Protein AF-0000000083708061 (afdb_homodimer)

Organism: NCBI:txid97028

Secondary structure (DSSP, 8-state):
-HHHHHHHHHS-HHHHHHHHHHHHH---TTS-HHHHHHHHHHHHTT-TTTTSGGGHHHHHHHHHHHS-HHHHT-/-HHHHHHHHHS-HHHHHHHHHHHHH---TTS-HHHHHHHHHHHHTT-TTTTSGGGHHHHHHHHHHHS-HHHHT-

Solvent-accessible surface area (backbone atoms only — not comparable to full-atom values): 8213 Å² total; per-residue (Å²): 115,74,62,60,53,49,42,48,72,46,46,43,66,70,62,46,51,51,40,31,52,52,41,74,68,54,56,30,76,89,46,53,65,55,54,31,42,51,52,50,47,25,31,37,54,57,29,76,66,59,62,35,80,85,25,48,65,60,46,50,50,52,53,57,69,23,43,46,75,83,56,64,79,99,114,74,63,59,55,50,42,50,71,45,45,44,66,69,61,45,50,51,40,31,52,50,42,74,68,53,56,30,76,91,47,51,67,56,56,32,43,51,50,49,49,24,30,36,54,55,29,76,66,58,62,36,80,87,25,48,66,59,46,51,50,52,54,56,70,21,42,47,75,82,57,65,79,99

Structure (mmCIF, N/CA/C/O backbone):
data_AF-0000000083708061-model_v1
#
loop_
_entity.id
_entity.type
_entity.pdbx_description
1 polymer 'Gag polyprotein-related'
#
loop_
_atom_site.group_PDB
_atom_site.id
_atom_site.type_symbol
_atom_site.label_atom_id
_atom_site.label_alt_id
_atom_site.label_comp_id
_atom_site.label_asym_id
_atom_site.label_entity_id
_atom_site.label_seq_id
_atom_site.pdbx_PDB_ins_code
_atom_site.Cartn_x
_atom_site.Cartn_y
_atom_site.Cartn_z
_atom_site.occupancy
_atom_site.B_iso_or_equiv
_atom_site.auth_seq_id
_atom_site.auth_comp_id
_atom_site.auth_asym_id
_atom_site.auth_atom_id
_atom_site.pdbx_PDB_model_num
ATOM 1 N N . MET A 1 1 ? 16.953 14.188 5.648 1 41.69 1 MET A N 1
ATOM 2 C CA . MET A 1 1 ? 16.562 14.195 7.051 1 41.69 1 MET A CA 1
ATOM 3 C C . MET A 1 1 ? 15.062 14.492 7.191 1 41.69 1 MET A C 1
ATOM 5 O O . MET A 1 1 ? 14.391 13.922 8.055 1 41.69 1 MET A O 1
ATOM 9 N N . PHE A 1 2 ? 14.57 15.5 6.324 1 50.47 2 PHE A N 1
ATOM 10 C CA . PHE A 1 2 ? 13.258 16.109 6.426 1 50.47 2 PHE A CA 1
ATOM 11 C C . PHE A 1 2 ? 12.156 15.07 6.277 1 50.47 2 PHE A C 1
ATOM 13 O O . PHE A 1 2 ? 11.188 15.062 7.035 1 50.47 2 PHE A O 1
ATOM 20 N N . LYS A 1 3 ? 12.398 13.898 5.566 1 63.69 3 LYS A N 1
ATOM 21 C CA . LYS A 1 3 ? 11.398 12.914 5.152 1 63.69 3 LYS A CA 1
ATOM 22 C C . LYS A 1 3 ? 11.07 11.953 6.289 1 63.69 3 LYS A C 1
ATOM 24 O O . LYS A 1 3 ? 9.898 11.648 6.539 1 63.69 3 LYS A O 1
ATOM 29 N N . ARG A 1 4 ? 12.188 11.586 6.828 1 63.88 4 ARG A N 1
ATOM 30 C CA . ARG A 1 4 ? 12.016 10.641 7.922 1 63.88 4 ARG A CA 1
ATOM 31 C C . ARG A 1 4 ? 11.234 11.266 9.07 1 63.88 4 ARG A C 1
ATOM 33 O O . ARG A 1 4 ? 10.328 10.641 9.625 1 63.88 4 ARG A O 1
ATOM 40 N N . GLU A 1 5 ? 11.641 12.43 9.242 1 67.56 5 GLU A N 1
ATOM 41 C CA . GLU A 1 5 ? 10.953 13.133 10.32 1 67.56 5 GLU A CA 1
ATOM 42 C C . GLU A 1 5 ? 9.484 13.359 9.984 1 67.56 5 GLU A C 1
ATOM 44 O O . GLU A 1 5 ? 8.625 13.297 10.867 1 67.56 5 GLU A O 1
ATOM 49 N N . PHE A 1 6 ? 9.32 13.555 8.789 1 75.31 6 PHE A N 1
ATOM 50 C CA . PHE A 1 6 ? 7.953 13.758 8.312 1 75.31 6 PHE A CA 1
ATOM 51 C C . PHE A 1 6 ? 7.094 12.531 8.586 1 75.31 6 PHE A C 1
ATOM 53 O O . PHE A 1 6 ? 6.02 12.633 9.18 1 75.31 6 PHE A O 1
ATOM 60 N N . TRP A 1 7 ? 7.645 11.438 8.312 1 77.44 7 TRP A N 1
ATOM 61 C CA . TRP A 1 7 ? 6.867 10.203 8.414 1 77.44 7 TRP A CA 1
ATOM 62 C C . TRP A 1 7 ? 6.734 9.766 9.859 1 77.44 7 TRP A C 1
ATOM 64 O O . TRP A 1 7 ? 5.719 9.18 10.25 1 77.44 7 TRP A O 1
ATOM 74 N N . VAL A 1 8 ? 7.727 10.141 10.562 1 79.19 8 VAL A N 1
ATOM 75 C CA . VAL A 1 8 ? 7.664 9.805 11.984 1 79.19 8 VAL A CA 1
ATOM 76 C C . VAL A 1 8 ? 6.504 10.555 12.633 1 79.19 8 VAL A C 1
ATOM 78 O O . VAL A 1 8 ? 5.824 10.016 13.508 1 79.19 8 VAL A O 1
ATOM 81 N N . LYS A 1 9 ? 6.277 11.656 12.18 1 79.56 9 LYS A N 1
ATOM 82 C CA . LYS A 1 9 ? 5.223 12.508 12.727 1 79.56 9 LYS A CA 1
ATOM 83 C C . LYS A 1 9 ? 3.842 11.961 12.383 1 79.56 9 LYS A C 1
ATOM 85 O O . LYS A 1 9 ? 2.951 11.93 13.234 1 79.56 9 LYS A O 1
ATOM 90 N N . TYR A 1 10 ? 3.676 11.492 11.242 1 83.19 10 TYR A N 1
ATOM 91 C CA . TYR A 1 10 ? 2.332 11.18 10.766 1 83.19 10 TYR A CA 1
ATOM 92 C C . TYR A 1 10 ? 2.094 9.672 10.766 1 83.19 10 TYR A C 1
ATOM 94 O O . TYR A 1 10 ? 0.948 9.227 10.703 1 83.19 10 TYR A O 1
ATOM 102 N N . PHE A 1 11 ? 3.189 9.016 10.93 1 84.75 11 PHE A N 1
ATOM 103 C CA . PHE A 1 11 ? 3.119 7.559 10.891 1 84.75 11 PHE A CA 1
ATOM 104 C C . PHE A 1 11 ? 3.984 6.945 11.984 1 84.75 11 PHE A C 1
ATOM 106 O O . PHE A 1 11 ? 5.082 6.453 11.711 1 84.75 11 PHE A O 1
ATOM 113 N N . PRO A 1 12 ? 3.32 6.906 13.086 1 87 12 PRO A N 1
ATOM 114 C CA . PRO A 1 12 ? 4.098 6.402 14.219 1 87 12 PRO A CA 1
ATOM 115 C C . PRO A 1 12 ? 4.625 4.988 13.992 1 87 12 PRO A C 1
ATOM 117 O O . PRO A 1 12 ? 3.998 4.199 13.281 1 87 12 PRO A O 1
ATOM 120 N N . ALA A 1 13 ? 5.664 4.664 14.734 1 86.94 13 ALA A N 1
ATOM 121 C CA . ALA A 1 13 ? 6.391 3.41 14.555 1 86.94 13 ALA A CA 1
ATOM 122 C C . ALA A 1 13 ? 5.5 2.209 14.867 1 86.94 13 ALA A C 1
ATOM 124 O O . ALA A 1 13 ? 5.605 1.166 14.219 1 86.94 13 ALA A O 1
ATOM 125 N N . ASP A 1 14 ? 4.699 2.35 15.859 1 91.06 14 ASP A N 1
ATOM 126 C CA . ASP A 1 14 ? 3.832 1.24 16.25 1 91.06 14 ASP A CA 1
ATOM 127 C C . ASP A 1 14 ? 2.871 0.875 15.117 1 91.06 14 ASP A C 1
ATOM 129 O O . ASP A 1 14 ? 2.625 -0.306 14.867 1 91.06 14 ASP A O 1
ATOM 133 N N . VAL A 1 15 ? 2.348 1.872 14.484 1 91.19 15 VAL A N 1
ATOM 134 C CA . VAL A 1 15 ? 1.428 1.651 13.375 1 91.19 15 VAL A CA 1
ATOM 135 C C . VAL A 1 15 ? 2.176 1.02 12.203 1 91.19 15 VAL A C 1
ATOM 137 O O . VAL A 1 15 ? 1.702 0.049 11.609 1 91.19 15 VAL A O 1
ATOM 140 N N . ARG A 1 16 ? 3.316 1.505 11.922 1 90.56 16 ARG A N 1
ATOM 141 C CA . ARG A 1 16 ? 4.125 0.977 10.828 1 90.56 16 ARG A CA 1
ATOM 142 C C . ARG A 1 16 ? 4.492 -0.483 11.07 1 90.56 16 ARG A C 1
ATOM 144 O O . ARG A 1 16 ? 4.391 -1.313 10.164 1 90.56 16 ARG A O 1
ATOM 151 N N . ASN A 1 17 ? 4.914 -0.742 12.258 1 92.69 17 ASN A N 1
ATOM 152 C CA . ASN A 1 17 ? 5.301 -2.104 12.609 1 92.69 17 ASN A CA 1
ATOM 153 C C . ASN A 1 17 ? 4.129 -3.07 12.484 1 92.69 17 ASN A C 1
ATOM 155 O O . ASN A 1 17 ? 4.309 -4.223 12.078 1 92.69 17 ASN A O 1
ATOM 159 N N . ARG A 1 18 ? 3.018 -2.602 12.867 1 95.19 18 ARG A N 1
ATOM 160 C CA . ARG A 1 18 ? 1.829 -3.436 12.727 1 95.19 18 ARG A CA 1
ATOM 161 C C . ARG A 1 18 ? 1.562 -3.77 11.258 1 95.19 18 ARG A C 1
ATOM 163 O O . ARG A 1 18 ? 1.206 -4.902 10.93 1 95.19 18 ARG A O 1
ATOM 170 N N . LYS A 1 19 ? 1.777 -2.863 10.422 1 95.62 19 LYS A N 1
ATOM 171 C CA . LYS A 1 19 ? 1.561 -3.088 8.992 1 95.62 19 LYS A CA 1
ATOM 172 C C . LYS A 1 19 ? 2.615 -4.031 8.422 1 95.62 19 LYS A C 1
ATOM 174 O O . LYS A 1 19 ? 2.312 -4.855 7.555 1 95.62 19 LYS A O 1
ATOM 179 N N . VAL A 1 20 ? 3.803 -3.902 8.945 1 94.81 20 VAL A N 1
ATOM 180 C CA . VAL A 1 20 ? 4.867 -4.809 8.523 1 94.81 20 VAL A CA 1
ATOM 181 C C . VAL A 1 20 ? 4.512 -6.242 8.914 1 94.81 20 VAL A C 1
ATOM 183 O O . VAL A 1 20 ? 4.645 -7.164 8.109 1 94.81 20 VAL A O 1
ATOM 186 N N . VAL A 1 21 ? 4.07 -6.43 10.094 1 96.44 21 VAL A N 1
ATOM 187 C CA . VAL A 1 21 ? 3.691 -7.75 10.586 1 96.44 21 VAL A CA 1
ATOM 188 C C . VAL A 1 21 ? 2.525 -8.297 9.758 1 96.44 21 VAL A C 1
ATOM 190 O O . VAL A 1 21 ? 2.521 -9.469 9.375 1 96.44 21 VAL A O 1
ATOM 193 N N . GLU A 1 22 ? 1.561 -7.48 9.477 1 97.38 22 GLU A N 1
ATOM 194 C CA . GLU A 1 22 ? 0.446 -7.875 8.625 1 97.38 22 GLU A CA 1
ATOM 195 C C . GLU A 1 22 ? 0.941 -8.375 7.266 1 97.38 22 GLU A C 1
ATOM 197 O O . GLU A 1 22 ? 0.424 -9.359 6.734 1 97.38 22 GLU A O 1
ATOM 202 N N . PHE A 1 23 ? 1.903 -7.73 6.793 1 97.19 23 PHE A N 1
ATOM 203 C CA . PHE A 1 23 ? 2.453 -8.117 5.5 1 97.19 23 PHE A CA 1
ATOM 204 C C . PHE A 1 23 ? 3.135 -9.477 5.586 1 97.19 23 PHE A C 1
ATOM 206 O O . PHE A 1 23 ? 2.926 -10.336 4.727 1 97.19 23 PHE A O 1
ATOM 213 N N . LEU A 1 24 ? 3.877 -9.641 6.555 1 95.88 24 LEU A N 1
ATOM 214 C CA . LEU A 1 24 ? 4.648 -10.867 6.699 1 95.88 24 LEU A CA 1
ATOM 215 C C . LEU A 1 24 ? 3.727 -12.07 6.848 1 95.88 24 LEU A C 1
ATOM 217 O O . LEU A 1 24 ? 4.043 -13.164 6.375 1 95.88 24 LEU A O 1
ATOM 221 N N . GLU A 1 25 ? 2.613 -11.859 7.355 1 97.19 25 GLU A N 1
ATOM 222 C CA . GLU A 1 25 ? 1.689 -12.953 7.645 1 97.19 25 GLU A CA 1
ATOM 223 C C . GLU A 1 25 ? 0.646 -13.102 6.543 1 97.19 25 GLU A C 1
ATOM 225 O O . GLU A 1 25 ? -0.145 -14.047 6.547 1 97.19 25 GLU A O 1
ATOM 230 N N . LEU A 1 26 ? 0.686 -12.32 5.605 1 97.75 26 LEU A N 1
ATOM 231 C CA . LEU A 1 26 ? -0.375 -12.266 4.605 1 97.75 26 LEU A CA 1
ATOM 232 C C . LEU A 1 26 ? -0.381 -13.531 3.754 1 97.75 26 LEU A C 1
ATOM 234 O O . LEU A 1 26 ? 0.665 -13.953 3.256 1 97.75 26 LEU A O 1
ATOM 238 N N . LYS A 1 27 ? -1.567 -14.078 3.613 1 98 27 LYS A N 1
ATOM 239 C CA . LYS A 1 27 ? -1.898 -15.156 2.682 1 98 27 LYS A CA 1
ATOM 240 C C . LYS A 1 27 ? -3.203 -14.859 1.945 1 98 27 LYS A C 1
ATOM 242 O O . LYS A 1 27 ? -4.016 -14.062 2.41 1 98 27 LYS A O 1
ATOM 247 N N . GLN A 1 28 ? -3.361 -15.516 0.824 1 97.19 28 GLN A N 1
ATOM 248 C CA . GLN A 1 28 ? -4.535 -15.25 -0.001 1 97.19 28 GLN A CA 1
ATOM 249 C C . GLN A 1 28 ? -5.824 -15.539 0.764 1 97.19 28 GLN A C 1
ATOM 251 O O . GLN A 1 28 ? -6.762 -14.742 0.745 1 97.19 28 GLN A O 1
ATOM 256 N N . GLY A 1 29 ? -5.828 -16.781 1.347 1 96.75 29 GLY A N 1
ATOM 257 C CA . GLY A 1 29 ? -7.039 -17.156 2.059 1 96.75 29 GLY A CA 1
ATOM 258 C C . GLY A 1 29 ? -8.273 -17.188 1.174 1 96.75 29 GLY A C 1
ATOM 259 O O . GLY A 1 29 ? -8.266 -17.812 0.112 1 96.75 29 GLY A O 1
ATOM 260 N N . ASN A 1 30 ? -9.359 -16.422 1.495 1 96.81 30 ASN A N 1
ATOM 261 C CA . ASN A 1 30 ? -10.625 -16.438 0.776 1 96.81 30 ASN A CA 1
ATOM 262 C C . ASN A 1 30 ? -10.68 -15.352 -0.292 1 96.81 30 ASN A C 1
ATOM 264 O O . ASN A 1 30 ? -11.664 -15.234 -1.021 1 96.81 30 ASN A O 1
ATOM 268 N N . MET A 1 31 ? -9.695 -14.633 -0.418 1 96.81 31 MET A N 1
ATOM 269 C CA . MET A 1 31 ? -9.656 -13.578 -1.435 1 96.81 31 MET A CA 1
ATOM 270 C C . MET A 1 31 ? -9.469 -14.18 -2.824 1 96.81 31 MET A C 1
ATOM 272 O O . MET A 1 31 ? -8.891 -15.258 -2.971 1 96.81 31 MET A O 1
ATOM 276 N N . THR A 1 32 ? -10.062 -13.453 -3.797 1 93.56 32 THR A N 1
ATOM 277 C CA . THR A 1 32 ? -9.633 -13.781 -5.152 1 93.56 32 THR A CA 1
ATOM 278 C C . THR A 1 32 ? -8.148 -13.477 -5.336 1 93.56 32 THR A C 1
ATOM 280 O O . THR A 1 32 ? -7.547 -12.781 -4.516 1 93.56 32 THR A O 1
ATOM 283 N N . VAL A 1 33 ? -7.562 -13.938 -6.414 1 92.12 33 VAL A N 1
ATOM 284 C CA . VAL A 1 33 ? -6.156 -13.68 -6.699 1 92.12 33 VAL A CA 1
ATOM 285 C C . VAL A 1 33 ? -5.934 -12.18 -6.895 1 92.12 33 VAL A C 1
ATOM 287 O O . VAL A 1 33 ? -4.941 -11.625 -6.414 1 92.12 33 VAL A O 1
ATOM 290 N N . ALA A 1 34 ? -6.859 -11.547 -7.523 1 90.81 34 ALA A N 1
ATOM 291 C CA . ALA A 1 34 ? -6.746 -10.117 -7.773 1 90.81 34 ALA A CA 1
ATOM 292 C C . ALA A 1 34 ? -6.797 -9.32 -6.469 1 90.81 34 ALA A C 1
ATOM 294 O O . ALA A 1 34 ? -6.02 -8.383 -6.273 1 90.81 34 ALA A O 1
ATOM 295 N N . GLU A 1 35 ? -7.691 -9.711 -5.551 1 94.06 35 GLU A N 1
ATOM 296 C CA . GLU A 1 35 ? -7.797 -9.062 -4.25 1 94.06 35 GLU A CA 1
ATOM 297 C C . GLU A 1 35 ? -6.527 -9.266 -3.426 1 94.06 35 GLU A C 1
ATOM 299 O O . GLU A 1 35 ? -6.051 -8.344 -2.764 1 94.06 35 GLU A O 1
ATOM 304 N N . TYR A 1 36 ? -6.074 -10.477 -3.508 1 96.06 36 TYR A N 1
ATOM 305 C CA . TYR A 1 36 ? -4.844 -10.812 -2.807 1 96.06 36 TYR A CA 1
ATOM 306 C C . TYR A 1 36 ? -3.672 -9.992 -3.34 1 96.06 36 TYR A C 1
ATOM 308 O O . TYR A 1 36 ? -2.865 -9.477 -2.564 1 96.06 36 TYR A O 1
ATOM 316 N N . ALA A 1 37 ? -3.582 -9.859 -4.645 1 94.06 37 ALA A N 1
ATOM 317 C CA . ALA A 1 37 ? -2.502 -9.102 -5.266 1 94.06 37 ALA A CA 1
ATOM 318 C 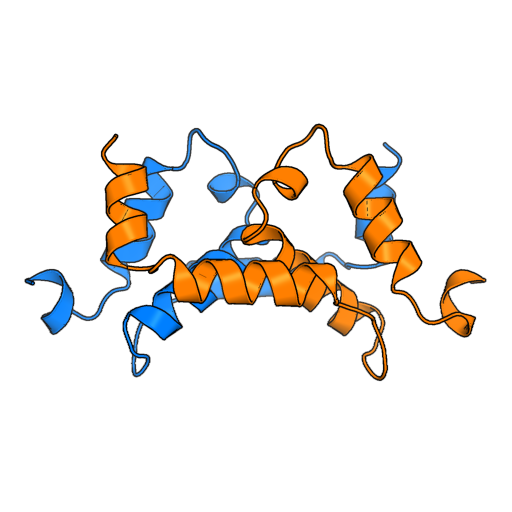C . ALA A 1 37 ? -2.537 -7.637 -4.828 1 94.06 37 ALA A C 1
ATOM 320 O O . ALA A 1 37 ? -1.498 -7.051 -4.52 1 94.06 37 ALA A O 1
ATOM 321 N N . VAL A 1 38 ? -3.684 -7.066 -4.734 1 94.38 38 VAL A N 1
ATOM 322 C CA . VAL A 1 38 ? -3.848 -5.676 -4.332 1 94.38 38 VAL A CA 1
ATOM 323 C C . VAL A 1 38 ? -3.406 -5.5 -2.881 1 94.38 38 VAL A C 1
ATOM 325 O O . VAL A 1 38 ? -2.65 -4.578 -2.561 1 94.38 38 VAL A O 1
ATOM 328 N N . LYS A 1 39 ? -3.822 -6.344 -2.041 1 96.62 39 LYS A N 1
ATOM 329 C CA . LYS A 1 39 ? -3.467 -6.246 -0.628 1 96.62 39 LYS A CA 1
ATOM 330 C C . LYS A 1 39 ? -1.969 -6.457 -0.423 1 96.62 39 LYS A C 1
ATOM 332 O O . LYS A 1 39 ? -1.347 -5.777 0.395 1 96.62 39 LYS A O 1
ATOM 337 N N . PHE A 1 40 ? -1.475 -7.391 -1.133 1 96.69 40 PHE A N 1
A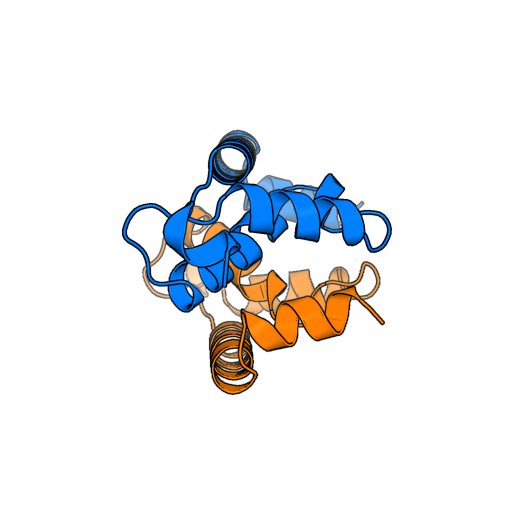TOM 338 C CA . PHE A 1 40 ? -0.052 -7.699 -1.064 1 96.69 40 PHE A CA 1
ATOM 339 C C . PHE A 1 40 ? 0.786 -6.48 -1.438 1 96.69 40 PHE A C 1
ATOM 341 O O . PHE A 1 40 ? 1.704 -6.105 -0.706 1 96.69 40 PHE A O 1
ATOM 348 N N . GLU A 1 41 ? 0.431 -5.859 -2.557 1 93.25 41 GLU A N 1
ATOM 349 C CA . GLU A 1 41 ? 1.175 -4.691 -3.02 1 93.25 41 GLU A CA 1
ATOM 350 C C . GLU A 1 41 ? 1.023 -3.52 -2.053 1 93.25 41 GLU A C 1
ATOM 352 O O . GLU A 1 41 ? 1.995 -2.818 -1.76 1 93.25 41 GLU A O 1
ATOM 357 N N . SER A 1 42 ? -0.139 -3.338 -1.503 1 95.06 42 SER A N 1
ATOM 358 C CA . SER A 1 42 ? -0.397 -2.285 -0.524 1 95.06 42 SER A CA 1
ATOM 359 C C . SER A 1 42 ? 0.478 -2.457 0.713 1 95.06 42 SER A C 1
ATOM 361 O O . SER A 1 42 ? 1.137 -1.51 1.149 1 95.06 42 SER A O 1
ATOM 363 N N . LEU A 1 43 ? 0.542 -3.615 1.196 1 96.06 43 LEU A N 1
ATOM 364 C CA . LEU A 1 43 ? 1.239 -3.863 2.453 1 96.06 43 LEU A CA 1
ATOM 365 C C . LEU A 1 43 ? 2.75 -3.891 2.24 1 96.06 43 LEU A C 1
ATOM 367 O O . LEU A 1 43 ? 3.514 -3.559 3.148 1 96.06 43 LEU A O 1
ATOM 371 N N . SER A 1 44 ? 3.146 -4.285 1.071 1 93.38 44 SER A N 1
ATOM 372 C CA . SER A 1 44 ? 4.582 -4.355 0.812 1 93.38 44 SER A CA 1
ATOM 373 C C . SER A 1 44 ? 5.234 -2.984 0.955 1 93.38 44 SER A C 1
ATOM 375 O O . SER A 1 44 ? 6.434 -2.887 1.22 1 93.38 44 SER A O 1
ATOM 377 N N . ALA A 1 45 ? 4.395 -1.914 0.824 1 90.88 45 ALA A N 1
ATOM 378 C CA . ALA A 1 45 ? 4.883 -0.54 0.913 1 90.88 45 ALA A CA 1
ATOM 379 C C . ALA A 1 45 ? 5.438 -0.244 2.303 1 90.88 45 ALA A C 1
ATOM 381 O O . ALA A 1 45 ? 6.234 0.683 2.475 1 90.88 45 ALA A O 1
ATOM 382 N N . PHE A 1 46 ? 5.09 -1.044 3.262 1 91.5 46 PHE A N 1
ATOM 383 C CA . PHE A 1 46 ? 5.48 -0.783 4.645 1 91.5 46 PHE A CA 1
ATOM 384 C C . PHE A 1 46 ? 6.762 -1.524 4.992 1 91.5 46 PHE A C 1
ATOM 386 O O . PHE A 1 46 ? 7.383 -1.253 6.023 1 91.5 46 PHE A O 1
ATOM 393 N N . SER A 1 47 ? 7.117 -2.408 4.172 1 90.06 47 SER A N 1
ATOM 394 C CA . SER A 1 47 ? 8.32 -3.189 4.414 1 90.06 47 SER A CA 1
ATOM 395 C C . SER A 1 47 ? 9.531 -2.578 3.705 1 90.06 47 SER A C 1
ATOM 397 O O . SER A 1 47 ? 9.625 -2.627 2.477 1 90.06 47 SER A O 1
ATOM 399 N N . PRO A 1 48 ? 10.469 -2.104 4.367 1 83.19 48 PRO A N 1
ATOM 400 C CA . PRO A 1 48 ? 11.648 -1.496 3.74 1 83.19 48 PRO A CA 1
ATOM 401 C C . PRO A 1 48 ? 12.383 -2.461 2.814 1 83.19 48 PRO A C 1
ATOM 403 O O . PRO A 1 48 ? 12.938 -2.043 1.794 1 83.19 48 PRO A O 1
ATOM 406 N N . TYR A 1 49 ? 12.383 -3.717 3.164 1 86.19 49 TYR A N 1
ATOM 407 C CA . TYR A 1 49 ? 13.078 -4.723 2.367 1 86.19 49 TY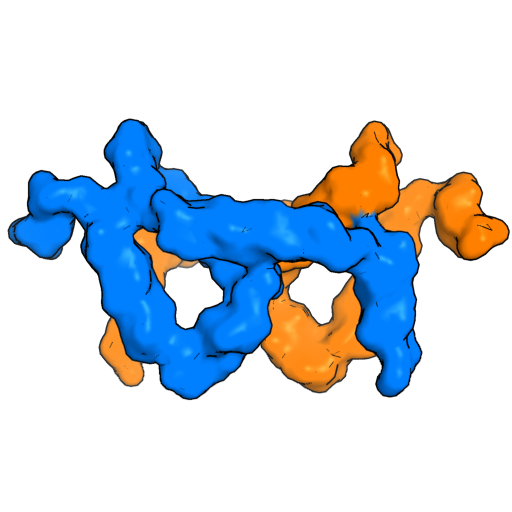R A CA 1
ATOM 408 C C . TYR A 1 49 ? 12.398 -4.918 1.02 1 86.19 49 TYR A C 1
ATOM 410 O O . TYR A 1 49 ? 13.047 -4.883 -0.026 1 86.19 49 TYR A O 1
ATOM 418 N N . TYR A 1 50 ? 11.195 -4.973 0.966 1 86.31 50 TYR A N 1
ATOM 419 C CA . TYR A 1 50 ? 10.484 -5.383 -0.239 1 86.31 50 TYR A CA 1
ATOM 420 C C . TYR A 1 50 ? 10.219 -4.191 -1.149 1 86.31 50 TYR A C 1
ATOM 422 O O . TYR A 1 50 ? 9.727 -4.352 -2.268 1 86.31 50 TYR A O 1
ATOM 430 N N . LYS A 1 51 ? 10.609 -3.033 -0.695 1 79.56 51 LYS A N 1
ATOM 431 C CA . LYS A 1 51 ? 10.445 -1.834 -1.513 1 79.56 51 LYS A CA 1
ATOM 432 C C . LYS A 1 51 ? 11.617 -1.662 -2.471 1 79.56 51 LYS A C 1
ATOM 434 O O . LYS A 1 51 ? 11.578 -0.813 -3.365 1 79.56 51 LYS A O 1
ATOM 439 N N . THR A 1 52 ? 12.508 -2.461 -2.359 1 79.38 52 THR A N 1
ATOM 440 C CA . THR A 1 52 ? 13.711 -2.264 -3.162 1 79.38 52 THR A CA 1
ATOM 441 C C . THR A 1 52 ? 13.672 -3.127 -4.418 1 79.38 52 THR A C 1
ATOM 443 O O . THR A 1 52 ? 13.109 -4.223 -4.406 1 79.38 52 THR A O 1
ATOM 446 N N . PRO A 1 53 ? 14.32 -2.59 -5.449 1 79.81 53 PRO A N 1
ATOM 447 C CA . PRO A 1 53 ? 14.383 -3.387 -6.676 1 79.81 53 PRO A CA 1
ATOM 448 C C . PRO A 1 53 ? 15.102 -4.723 -6.477 1 79.81 53 PRO A C 1
ATOM 450 O O . PRO A 1 53 ? 14.773 -5.707 -7.141 1 79.81 53 PRO A O 1
ATOM 453 N N . GLU A 1 54 ? 15.992 -4.793 -5.609 1 83.5 54 GLU A N 1
ATOM 454 C CA . GLU A 1 54 ? 16.781 -5.992 -5.355 1 83.5 54 GLU A CA 1
ATOM 455 C C . GLU A 1 54 ? 15.93 -7.098 -4.742 1 83.5 54 GLU A C 1
ATOM 457 O O . GLU A 1 54 ? 16.266 -8.281 -4.844 1 83.5 54 GLU A O 1
ATOM 462 N N . ALA A 1 55 ? 14.852 -6.684 -4.188 1 86.31 55 ALA A N 1
ATOM 463 C CA . ALA A 1 55 ? 14.016 -7.652 -3.484 1 86.31 55 ALA A CA 1
ATOM 464 C C . ALA A 1 55 ? 12.883 -8.156 -4.379 1 86.31 55 ALA A C 1
ATOM 466 O O . ALA A 1 55 ? 11.984 -8.859 -3.916 1 86.31 55 ALA A O 1
ATOM 467 N N . GLU A 1 56 ? 12.961 -7.836 -5.605 1 84.31 56 GLU A N 1
ATOM 468 C CA . GLU A 1 56 ? 11.859 -8.156 -6.512 1 84.31 56 GLU A CA 1
ATOM 469 C C . GLU A 1 56 ? 11.625 -9.664 -6.586 1 84.31 56 GLU A C 1
ATOM 471 O O . GLU A 1 56 ? 10.484 -10.125 -6.578 1 84.31 56 GLU A O 1
ATOM 476 N N . TYR A 1 57 ? 12.711 -10.422 -6.723 1 87.38 57 TYR A N 1
ATOM 477 C CA . TYR A 1 57 ? 12.578 -11.867 -6.77 1 87.38 57 TYR A CA 1
ATOM 478 C C . TYR A 1 57 ? 11.969 -12.398 -5.477 1 87.38 57 TYR A C 1
ATOM 480 O O . TYR A 1 57 ? 11.031 -13.203 -5.508 1 87.38 57 TYR A O 1
ATOM 488 N N . ASP A 1 58 ? 12.477 -11.922 -4.348 1 90.94 58 ASP A N 1
ATOM 489 C CA . ASP A 1 58 ? 11.953 -12.336 -3.053 1 90.94 58 ASP A CA 1
ATOM 490 C C . ASP A 1 58 ? 10.477 -11.977 -2.918 1 90.94 58 ASP A C 1
ATOM 492 O O . ASP A 1 58 ? 9.695 -12.711 -2.305 1 90.94 58 ASP A O 1
ATOM 496 N N . LYS A 1 59 ? 10.117 -10.914 -3.428 1 91.75 59 LYS A N 1
ATOM 497 C CA . LYS A 1 59 ? 8.734 -10.469 -3.387 1 91.75 59 LYS A CA 1
ATOM 498 C C . LYS A 1 59 ? 7.828 -11.406 -4.18 1 91.75 59 LYS A C 1
ATOM 500 O O . LYS A 1 59 ? 6.73 -11.75 -3.73 1 91.75 59 LYS A O 1
ATOM 505 N N . CYS A 1 60 ? 8.289 -11.797 -5.312 1 90.25 60 CYS A N 1
ATOM 506 C CA . CYS A 1 60 ? 7.535 -12.742 -6.129 1 90.25 60 CYS A CA 1
ATOM 507 C C . CYS A 1 60 ? 7.371 -14.078 -5.414 1 90.25 60 CYS A C 1
ATOM 509 O O . CYS A 1 60 ? 6.285 -14.648 -5.402 1 90.25 60 CYS A O 1
ATOM 511 N N . VAL A 1 61 ? 8.453 -14.484 -4.84 1 92.12 61 VAL A N 1
ATOM 512 C CA . VAL A 1 61 ? 8.43 -15.75 -4.113 1 92.12 61 VAL A CA 1
ATOM 513 C C . VAL A 1 61 ? 7.441 -15.664 -2.955 1 92.12 61 VAL A C 1
ATOM 515 O O . VAL A 1 61 ? 6.641 -16.578 -2.744 1 92.12 61 VAL A O 1
ATOM 518 N N . LYS A 1 62 ? 7.496 -14.625 -2.229 1 94.75 62 LYS A N 1
ATOM 519 C CA . LYS A 1 62 ? 6.57 -14.445 -1.115 1 94.75 62 LYS A CA 1
ATOM 520 C C . LYS A 1 62 ? 5.125 -14.43 -1.601 1 94.75 62 LYS A C 1
ATOM 522 O O . LYS A 1 62 ? 4.242 -15.008 -0.958 1 94.75 62 LYS A O 1
ATOM 527 N N . PHE A 1 63 ? 4.879 -13.688 -2.625 1 94.69 63 PHE A N 1
ATOM 528 C CA . PHE A 1 63 ? 3.533 -13.648 -3.189 1 94.69 63 PHE A CA 1
ATOM 529 C C . PHE A 1 63 ? 3.039 -15.047 -3.518 1 94.69 63 PHE A C 1
ATOM 531 O O . PHE A 1 63 ? 1.941 -15.438 -3.109 1 94.69 63 PHE A O 1
ATOM 538 N N . GLU A 1 64 ? 3.826 -15.781 -4.234 1 93.38 64 GLU A N 1
ATOM 539 C CA . GLU A 1 64 ? 3.441 -17.125 -4.672 1 93.38 64 GLU A CA 1
ATOM 540 C C . GLU A 1 64 ? 3.23 -18.047 -3.482 1 93.38 64 GLU A C 1
ATOM 542 O O . GLU A 1 64 ? 2.338 -18.906 -3.504 1 93.38 64 GLU A O 1
ATOM 547 N N . SER A 1 65 ? 4.082 -17.891 -2.512 1 95.06 65 SER A N 1
ATOM 548 C CA . SER A 1 65 ? 3.996 -18.734 -1.323 1 95.06 65 SER A CA 1
ATOM 549 C 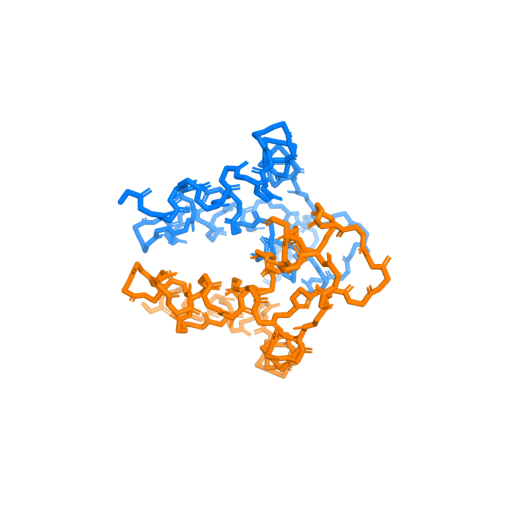C . SER A 1 65 ? 2.68 -18.5 -0.585 1 95.06 65 SER A C 1
ATOM 551 O O . SER A 1 65 ? 2.24 -19.359 0.181 1 95.06 65 SER A O 1
ATOM 553 N N . GLY A 1 66 ? 2.094 -17.391 -0.759 1 96.38 66 GLY A N 1
ATOM 554 C CA . GLY A 1 66 ? 0.862 -17.062 -0.062 1 96.38 66 GLY A CA 1
ATOM 555 C C . GLY A 1 66 ? -0.384 -17.469 -0.826 1 96.38 66 GLY A C 1
ATOM 556 O O . GLY A 1 66 ? -1.493 -17.406 -0.291 1 96.38 66 GLY A O 1
ATOM 557 N N . LEU A 1 67 ? -0.219 -17.844 -2.061 1 95.38 67 LEU A N 1
ATOM 558 C CA . LEU A 1 67 ? -1.35 -18.281 -2.869 1 95.38 67 LEU A CA 1
ATOM 559 C C . LEU A 1 67 ? -1.933 -19.578 -2.326 1 95.38 67 LEU A C 1
ATOM 561 O O . LEU A 1 67 ? -1.204 -20.422 -1.78 1 95.38 67 LEU A O 1
ATOM 565 N N . ARG A 1 68 ? -3.215 -19.672 -2.545 1 95.38 68 ARG A N 1
ATOM 566 C CA . ARG A 1 68 ? -3.818 -20.969 -2.236 1 95.38 68 ARG A CA 1
ATOM 567 C C . ARG A 1 68 ? -3.189 -22.078 -3.068 1 95.38 68 ARG A C 1
ATOM 569 O O . ARG A 1 68 ? -2.914 -21.891 -4.258 1 95.38 68 ARG A O 1
ATOM 576 N N . PRO A 1 69 ? -3.102 -23.25 -2.43 1 92.31 69 PRO A N 1
ATOM 577 C CA . PRO A 1 69 ? -2.484 -24.375 -3.145 1 92.31 69 PRO A CA 1
ATOM 578 C C . PRO A 1 69 ? -3.176 -24.672 -4.473 1 92.31 69 PRO A C 1
ATOM 580 O O . PRO A 1 69 ? -2.512 -25.016 -5.453 1 92.31 69 PRO A O 1
ATOM 583 N N . GLU A 1 70 ? -4.418 -24.5 -4.551 1 91.75 70 GLU A N 1
ATOM 584 C CA . GLU A 1 70 ? -5.191 -24.812 -5.742 1 91.75 70 GLU A CA 1
ATOM 585 C C . GLU A 1 70 ? -4.879 -23.859 -6.883 1 91.75 70 GLU A C 1
ATOM 587 O O . GLU A 1 70 ? -5.117 -24.172 -8.055 1 91.75 70 GLU A O 1
ATOM 592 N N . VAL A 1 71 ? -4.398 -22.703 -6.578 1 85.88 71 VAL A N 1
ATOM 593 C CA . VAL A 1 71 ? -4.109 -21.672 -7.57 1 85.88 71 VAL A CA 1
ATOM 594 C C . VAL A 1 71 ? -2.664 -21.797 -8.039 1 85.88 71 VAL A C 1
ATOM 596 O O . VAL A 1 71 ? -2.344 -21.469 -9.188 1 85.88 71 VAL A O 1
ATOM 599 N N . LYS A 1 72 ? -1.758 -22.109 -7.18 1 81 72 LYS A N 1
ATOM 600 C CA . LYS A 1 72 ? -0.336 -22.234 -7.488 1 81 72 LYS A CA 1
ATOM 601 C C . LYS A 1 72 ? -0.114 -23.188 -8.656 1 81 72 LYS A C 1
ATOM 603 O O . LYS A 1 72 ? 0.834 -23.031 -9.43 1 81 72 LYS A O 1
ATOM 608 N N . HIS A 1 73 ? -0.914 -24.094 -8.797 1 71.31 73 HIS A N 1
ATOM 609 C CA . HIS A 1 73 ? -0.722 -25.125 -9.805 1 71.31 73 HIS A CA 1
ATOM 610 C C . HIS A 1 73 ? -1.375 -24.734 -11.125 1 71.31 73 HIS A C 1
ATOM 612 O O . HIS A 1 73 ? -1.434 -25.547 -12.055 1 71.31 73 HIS A O 1
ATOM 618 N N . LEU A 1 74 ? -1.698 -23.484 -11.031 1 58.25 74 LEU A N 1
ATOM 619 C CA . LEU A 1 74 ? -2.275 -23.125 -12.32 1 58.25 74 LEU A CA 1
ATOM 620 C C . LEU A 1 74 ? -1.231 -22.469 -13.219 1 58.25 74 LEU A C 1
ATOM 622 O O . LEU A 1 74 ? -0.376 -21.719 -12.734 1 58.25 74 LEU A O 1
ATOM 626 N N . MET B 1 1 ? 12.922 -9.523 -16.562 1 41.38 1 MET B N 1
ATOM 627 C CA . MET B 1 1 ? 11.766 -9.828 -17.391 1 41.38 1 MET B CA 1
ATOM 628 C C . MET B 1 1 ? 10.688 -10.555 -16.594 1 41.38 1 MET B C 1
ATOM 630 O O . MET B 1 1 ? 9.5 -10.312 -16.781 1 41.38 1 MET B O 1
ATOM 634 N N . PHE B 1 2 ? 11.188 -11.547 -15.711 1 49.84 2 PHE B N 1
ATOM 635 C CA . PHE B 1 2 ? 10.352 -12.523 -15.016 1 49.84 2 PHE B CA 1
ATOM 636 C C . PHE B 1 2 ? 9.344 -11.828 -14.117 1 49.84 2 PHE B C 1
ATOM 638 O O . PHE B 1 2 ? 8.164 -12.195 -14.102 1 49.84 2 PHE B O 1
ATOM 645 N N . LYS B 1 3 ? 9.609 -10.547 -13.602 1 63.53 3 LYS B N 1
ATOM 646 C CA . LYS B 1 3 ? 8.859 -9.852 -12.562 1 63.53 3 LYS B CA 1
ATOM 647 C C . LYS B 1 3 ? 7.629 -9.164 -13.141 1 63.53 3 LYS B C 1
ATOM 649 O O . LYS B 1 3 ? 6.539 -9.242 -12.57 1 63.53 3 LYS B O 1
ATOM 654 N N . ARG B 1 4 ? 7.992 -8.555 -14.211 1 63.19 4 ARG B N 1
ATOM 655 C CA . ARG B 1 4 ? 6.906 -7.82 -14.852 1 63.19 4 ARG B CA 1
ATOM 656 C C . ARG B 1 4 ? 5.805 -8.766 -15.312 1 63.19 4 ARG B C 1
ATOM 658 O O . ARG B 1 4 ? 4.621 -8.5 -15.109 1 63.19 4 ARG B O 1
ATOM 665 N N . GLU B 1 5 ? 6.332 -9.758 -15.828 1 67.19 5 GLU B N 1
ATOM 666 C CA . GLU B 1 5 ? 5.371 -10.742 -16.312 1 67.19 5 GLU B CA 1
ATOM 667 C C . GLU B 1 5 ? 4.574 -11.352 -15.156 1 67.19 5 GLU B C 1
ATOM 669 O O . GLU B 1 5 ? 3.383 -11.633 -15.297 1 67.19 5 GLU B O 1
ATOM 674 N N . PHE B 1 6 ? 5.238 -11.469 -14.148 1 75.25 6 PHE B N 1
ATOM 675 C CA . PHE B 1 6 ? 4.602 -12.016 -12.961 1 75.25 6 PHE B CA 1
ATOM 676 C C . PHE B 1 6 ? 3.451 -11.125 -12.508 1 75.25 6 PHE B C 1
ATOM 678 O O . PHE B 1 6 ? 2.328 -11.594 -12.32 1 75.25 6 PHE B O 1
ATOM 685 N N . TRP B 1 7 ? 3.723 -9.898 -12.508 1 77.5 7 TRP B N 1
ATOM 686 C CA . TRP B 1 7 ? 2.736 -8.961 -11.969 1 77.5 7 TRP B CA 1
ATOM 687 C C . TRP B 1 7 ? 1.607 -8.734 -12.969 1 77.5 7 TRP B C 1
ATOM 689 O O . TRP B 1 7 ? 0.457 -8.523 -12.578 1 77.5 7 TRP B O 1
ATOM 699 N N . VAL B 1 8 ? 1.996 -8.859 -14.156 1 79.25 8 VAL B N 1
ATOM 700 C CA . VAL B 1 8 ? 0.972 -8.711 -15.188 1 79.25 8 VAL B CA 1
ATOM 701 C C . VAL B 1 8 ? -0.058 -9.828 -15.055 1 79.25 8 VAL B C 1
ATOM 703 O O . VAL B 1 8 ? -1.255 -9.609 -15.258 1 79.25 8 VAL B O 1
ATOM 706 N N . LYS B 1 9 ? 0.38 -10.898 -14.672 1 79.56 9 LYS B N 1
ATOM 707 C CA . LYS B 1 9 ? -0.473 -12.07 -14.531 1 79.56 9 LYS B CA 1
ATOM 708 C C . LYS B 1 9 ? -1.427 -11.922 -13.352 1 79.56 9 LYS B C 1
ATOM 710 O O . LYS B 1 9 ? -2.611 -12.25 -13.453 1 79.56 9 LYS B O 1
ATOM 715 N N . TYR B 1 10 ? -0.975 -11.414 -12.32 1 83.31 10 TYR B N 1
ATOM 716 C CA . TYR B 1 10 ? -1.751 -11.453 -11.086 1 83.31 10 TYR B CA 1
ATOM 717 C C . TYR B 1 10 ? -2.367 -10.094 -10.789 1 83.31 10 TYR B C 1
ATOM 719 O O . TYR B 1 10 ? -3.293 -9.984 -9.977 1 83.31 10 TYR B O 1
ATOM 727 N N . PHE B 1 11 ? -1.863 -9.164 -11.531 1 85 11 PHE B N 1
ATOM 728 C CA . PHE B 1 11 ? -2.314 -7.797 -11.297 1 85 11 PHE B CA 1
ATOM 729 C C . PHE B 1 11 ? -2.547 -7.074 -12.617 1 85 11 PHE B C 1
ATOM 731 O O . PHE B 1 11 ? -1.719 -6.266 -13.039 1 85 11 PHE B O 1
ATOM 738 N N . PRO B 1 12 ? -3.736 -7.328 -13.039 1 86.94 12 PRO B N 1
ATOM 739 C CA . PRO B 1 12 ? -4.031 -6.738 -14.352 1 86.94 12 PRO B CA 1
ATOM 740 C C . PRO B 1 12 ? -3.902 -5.219 -14.359 1 86.94 12 PRO B C 1
ATOM 742 O O . PRO B 1 12 ? -4.125 -4.57 -13.328 1 86.94 12 PRO B O 1
ATOM 745 N N . ALA B 1 13 ? -3.699 -4.691 -15.547 1 87.06 13 ALA B N 1
ATOM 746 C CA . ALA B 1 13 ? -3.412 -3.27 -15.734 1 87.06 13 ALA B CA 1
ATOM 747 C C . ALA B 1 13 ? -4.594 -2.41 -15.297 1 87.06 13 ALA B C 1
ATOM 749 O O . ALA B 1 13 ? -4.41 -1.316 -14.758 1 87.06 13 ALA B O 1
ATOM 750 N N . ASP B 1 14 ? -5.75 -2.881 -15.586 1 91.06 14 ASP B N 1
ATOM 751 C CA . ASP B 1 14 ? -6.938 -2.105 -15.234 1 91.06 14 ASP B CA 1
ATOM 752 C C . ASP B 1 14 ? -7.039 -1.916 -13.719 1 91.06 14 ASP B C 1
ATOM 754 O O . ASP B 1 14 ? -7.398 -0.835 -13.25 1 91.06 14 ASP B O 1
ATOM 758 N N . VAL B 1 15 ? -6.742 -2.943 -13.008 1 91.12 15 VAL B N 1
ATOM 759 C CA . VAL B 1 15 ? -6.785 -2.879 -11.547 1 91.12 15 VAL B CA 1
ATOM 760 C C . VAL B 1 15 ? -5.691 -1.941 -11.039 1 91.12 15 VAL B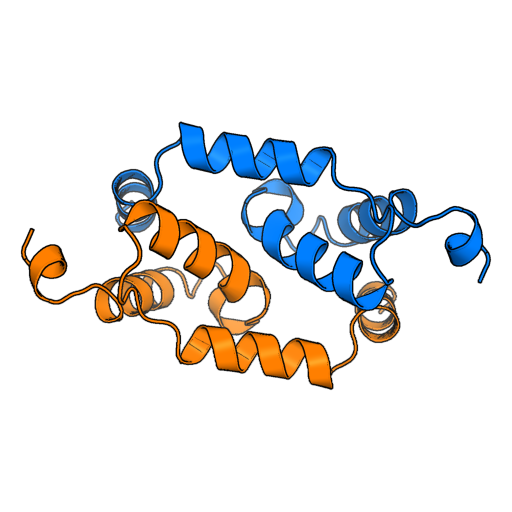 C 1
ATOM 762 O O . VAL B 1 15 ? -5.941 -1.088 -10.188 1 91.12 15 VAL B O 1
ATOM 765 N N . ARG B 1 16 ? -4.551 -2.064 -11.594 1 90.62 16 ARG B N 1
ATOM 766 C CA . ARG B 1 16 ? -3.43 -1.218 -11.195 1 90.62 16 ARG B CA 1
ATOM 767 C C . ARG B 1 16 ? -3.734 0.253 -11.461 1 90.62 16 ARG B C 1
ATOM 769 O O . ARG B 1 16 ? -3.479 1.109 -10.617 1 90.62 16 ARG B O 1
ATOM 776 N N . ASN B 1 17 ? -4.25 0.497 -12.625 1 92.81 17 ASN B N 1
ATOM 777 C CA . ASN B 1 17 ? -4.57 1.87 -12.992 1 92.81 17 ASN B CA 1
ATOM 778 C C . ASN B 1 17 ? -5.625 2.469 -12.07 1 92.81 17 ASN B C 1
ATOM 780 O O . ASN B 1 17 ? -5.574 3.658 -11.75 1 92.81 17 ASN B O 1
ATOM 784 N N . ARG B 1 18 ? -6.527 1.659 -11.719 1 95.19 18 ARG B N 1
ATOM 785 C CA . ARG B 1 18 ? -7.547 2.129 -10.781 1 95.19 18 ARG B CA 1
ATOM 786 C C . ARG B 1 18 ? -6.926 2.52 -9.445 1 95.19 18 ARG B C 1
ATOM 788 O O . ARG B 1 18 ? -7.305 3.531 -8.852 1 95.19 18 ARG B O 1
ATOM 795 N N . LYS B 1 19 ? -5.984 1.803 -9.023 1 95.56 19 LYS B N 1
ATOM 796 C CA . LYS B 1 19 ? -5.32 2.1 -7.754 1 95.56 19 LYS B CA 1
ATOM 797 C C . LYS B 1 19 ? -4.465 3.359 -7.867 1 95.56 19 LYS B C 1
ATOM 799 O O . LYS B 1 19 ? -4.379 4.145 -6.922 1 95.56 19 LYS B O 1
ATOM 804 N N . VAL B 1 20 ? -3.891 3.525 -9.039 1 94.88 20 VAL B N 1
ATOM 805 C CA . VAL B 1 20 ? -3.113 4.738 -9.281 1 94.88 20 VAL B CA 1
ATOM 806 C C . VAL B 1 20 ? -4.027 5.961 -9.211 1 94.88 20 VAL B C 1
ATOM 808 O O . VAL B 1 20 ? -3.693 6.961 -8.578 1 94.88 20 VAL B O 1
ATOM 811 N N . VAL B 1 21 ? -5.133 5.898 -9.836 1 96.38 21 VAL B N 1
ATOM 812 C CA . VAL B 1 21 ? -6.094 7 -9.844 1 96.38 21 VAL B CA 1
ATOM 813 C C . VAL B 1 21 ? -6.59 7.266 -8.43 1 96.38 21 VAL B C 1
ATOM 815 O O . VAL B 1 21 ? -6.691 8.422 -8.008 1 96.38 21 VAL B O 1
ATOM 818 N N . GLU B 1 22 ? -6.887 6.242 -7.691 1 97.31 22 GLU B N 1
ATOM 819 C CA . GLU B 1 22 ? -7.281 6.387 -6.293 1 97.31 22 GLU B CA 1
ATOM 820 C C . GLU B 1 22 ? -6.219 7.145 -5.5 1 97.31 22 GLU B C 1
ATOM 822 O O . GLU B 1 22 ? -6.551 7.988 -4.66 1 97.31 22 GLU B O 1
ATOM 827 N N . PHE B 1 23 ? -5.031 6.844 -5.77 1 97.12 23 PHE B N 1
ATOM 828 C CA . PHE B 1 23 ? -3.938 7.508 -5.07 1 97.12 23 PHE B CA 1
ATOM 829 C C . PHE B 1 23 ? -3.887 8.984 -5.426 1 97.12 23 PHE B C 1
ATOM 831 O O . PHE B 1 23 ? -3.766 9.836 -4.539 1 97.12 23 PHE B O 1
ATOM 838 N N . LEU B 1 24 ? -3.994 9.273 -6.641 1 95.94 24 LEU B N 1
ATOM 839 C CA . LEU B 1 24 ? -3.879 10.656 -7.109 1 95.94 24 LEU B CA 1
ATOM 840 C C . LEU B 1 24 ? -4.988 11.523 -6.527 1 95.94 24 LEU B C 1
ATOM 842 O O . LEU B 1 24 ? -4.777 12.703 -6.238 1 95.94 24 LEU B O 1
ATOM 846 N N . GLU B 1 25 ? -6.055 10.938 -6.238 1 97.25 25 GLU B N 1
ATOM 847 C CA . GLU B 1 25 ? -7.223 11.68 -5.777 1 97.25 25 GLU B CA 1
ATOM 848 C C . GLU B 1 25 ? -7.34 11.641 -4.254 1 97.25 25 GLU B C 1
ATOM 850 O O . GLU B 1 25 ? -8.188 12.312 -3.672 1 97.25 25 GLU B O 1
ATOM 855 N N . LEU B 1 26 ? -6.5 10.992 -3.637 1 97.69 26 LEU B N 1
ATOM 856 C CA . LEU B 1 26 ? -6.641 10.742 -2.207 1 97.69 26 LEU B CA 1
ATOM 857 C C . LEU B 1 26 ? -6.484 12.031 -1.41 1 97.69 26 LEU B C 1
ATOM 859 O O . LEU B 1 26 ? -5.535 12.789 -1.627 1 97.69 26 LEU B O 1
ATOM 863 N N . LYS B 1 27 ? -7.43 12.234 -0.513 1 98 27 LYS B N 1
ATOM 864 C CA . LYS B 1 27 ? -7.406 13.258 0.526 1 98 27 LYS B CA 1
ATOM 865 C C . LYS B 1 27 ? -7.809 12.68 1.879 1 98 27 LYS B C 1
ATOM 867 O O . LYS B 1 27 ? -8.453 11.633 1.943 1 98 27 LYS B O 1
ATOM 872 N N . GLN B 1 28 ? -7.41 13.367 2.932 1 97.19 28 GLN B N 1
ATOM 873 C CA . GLN B 1 28 ? -7.676 12.867 4.277 1 97.19 28 GLN B CA 1
ATOM 874 C C . GLN B 1 28 ? -9.172 12.695 4.516 1 97.19 28 GLN B C 1
ATOM 876 O O . GLN B 1 28 ? -9.609 11.664 5.039 1 97.19 28 GLN B O 1
ATOM 881 N N . GLY B 1 29 ? -9.898 13.812 4.184 1 96.75 29 GLY B N 1
ATOM 882 C CA . GLY B 1 29 ? -11.336 13.758 4.418 1 96.75 29 GLY B CA 1
ATOM 883 C C . GLY B 1 29 ? -11.695 13.516 5.871 1 96.75 29 GLY B C 1
ATOM 884 O O . GLY B 1 29 ? -11.219 14.234 6.758 1 96.75 29 GLY B O 1
ATOM 885 N N . ASN B 1 30 ? -12.445 12.438 6.211 1 96.81 30 ASN B N 1
ATOM 886 C CA . ASN B 1 30 ? -12.938 12.164 7.559 1 96.81 30 ASN B CA 1
ATOM 887 C C . ASN B 1 30 ? -12 11.227 8.312 1 96.81 30 ASN B C 1
ATOM 889 O O . ASN B 1 30 ? -12.234 10.906 9.477 1 96.81 30 ASN B O 1
ATOM 893 N N . MET B 1 31 ? -11 10.828 7.738 1 96.81 31 MET B N 1
ATOM 894 C CA . MET B 1 31 ? -10.031 9.945 8.391 1 96.81 31 MET B CA 1
ATOM 895 C C . MET B 1 31 ? -9.203 10.711 9.422 1 96.81 31 MET B C 1
ATOM 897 O O . MET B 1 31 ? -9 11.922 9.281 1 96.81 31 MET B O 1
ATOM 901 N N . THR B 1 32 ? -8.82 9.961 10.453 1 93.69 32 THR B N 1
ATOM 902 C CA . THR B 1 32 ? -7.754 10.539 11.266 1 93.69 32 THR B CA 1
ATOM 903 C C . THR B 1 32 ? -6.473 10.688 10.453 1 93.69 32 THR B C 1
ATOM 905 O O . THR B 1 32 ? -6.344 10.117 9.375 1 93.69 32 THR B O 1
ATOM 908 N N . VAL B 1 33 ? -5.52 11.406 11 1 92.19 33 VAL B N 1
ATOM 909 C CA . VAL B 1 33 ? -4.242 11.602 10.32 1 92.19 33 VAL B CA 1
ATOM 910 C C . VAL B 1 33 ? -3.529 10.258 10.172 1 92.19 33 VAL B C 1
ATOM 912 O O . VAL B 1 33 ? -2.943 9.969 9.133 1 92.19 33 VAL B O 1
ATOM 915 N N . ALA B 1 34 ? -3.639 9.453 11.172 1 90.88 34 ALA B N 1
ATOM 916 C CA . ALA B 1 34 ? -2.984 8.141 11.148 1 90.88 34 ALA B CA 1
ATOM 917 C C . ALA B 1 34 ? -3.602 7.242 10.086 1 90.88 34 ALA B C 1
ATOM 919 O O . ALA B 1 34 ? -2.887 6.547 9.352 1 90.88 34 ALA B O 1
ATOM 920 N N . GLU B 1 35 ? -4.934 7.27 9.953 1 94 35 GLU B N 1
ATOM 921 C CA . GLU B 1 35 ? -5.629 6.484 8.938 1 94 35 GLU B CA 1
ATOM 922 C C . GLU B 1 35 ? -5.277 6.961 7.531 1 94 35 GLU B C 1
ATOM 924 O O . GLU B 1 35 ? -5.07 6.148 6.625 1 94 35 GLU B O 1
ATOM 929 N N . TYR B 1 36 ? -5.242 8.242 7.453 1 96.06 36 TYR B N 1
ATOM 930 C CA . TYR B 1 36 ? -4.875 8.844 6.176 1 96.06 36 TYR B CA 1
ATOM 931 C C . TYR B 1 36 ? -3.455 8.461 5.781 1 96.06 36 TYR B C 1
ATOM 933 O O . TYR B 1 36 ? -3.197 8.109 4.625 1 96.06 36 TYR B O 1
ATOM 941 N N 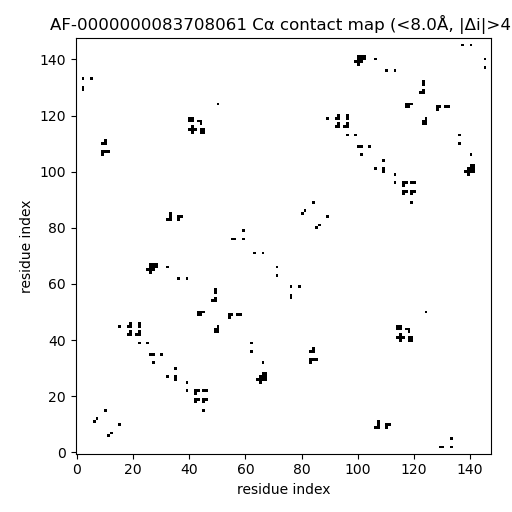. ALA B 1 37 ? -2.543 8.492 6.711 1 94.19 37 ALA B N 1
ATOM 942 C CA . ALA B 1 37 ? -1.149 8.141 6.445 1 94.19 37 ALA B CA 1
ATOM 943 C C . ALA B 1 37 ? -1.029 6.691 5.977 1 94.19 37 ALA B C 1
ATOM 945 O O . ALA B 1 37 ? -0.293 6.398 5.035 1 94.19 37 ALA B O 1
ATOM 946 N N . VAL B 1 38 ? -1.764 5.809 6.555 1 94.44 38 VAL B N 1
ATOM 947 C CA . VAL B 1 38 ? -1.729 4.395 6.199 1 94.44 38 VAL B CA 1
ATOM 948 C C . VAL B 1 38 ? -2.262 4.203 4.781 1 94.44 38 VAL B C 1
ATOM 950 O O . VAL B 1 38 ? -1.646 3.508 3.969 1 94.44 38 VAL B O 1
ATOM 953 N N . LYS B 1 39 ? -3.33 4.805 4.473 1 96.62 39 LYS B N 1
ATOM 954 C CA . LYS B 1 39 ? -3.918 4.668 3.143 1 96.62 39 LYS B CA 1
ATOM 955 C C . LYS B 1 39 ? -3.014 5.277 2.076 1 96.62 39 LYS B C 1
ATOM 957 O O . LYS B 1 39 ? -2.869 4.727 0.985 1 96.62 39 LYS B O 1
ATOM 962 N N . PHE B 1 40 ? -2.494 6.383 2.43 1 96.69 40 PHE B N 1
ATOM 963 C CA . PHE B 1 40 ? -1.587 7.082 1.528 1 96.69 40 PHE B CA 1
ATOM 964 C C . PHE B 1 40 ? -0.395 6.207 1.168 1 96.69 40 PHE B C 1
ATOM 966 O O . PHE B 1 40 ? -0.076 6.035 -0.01 1 96.69 40 PHE B O 1
ATOM 973 N N . GLU B 1 41 ? 0.235 5.613 2.182 1 93.31 41 GLU B N 1
ATOM 974 C CA . GLU B 1 41 ? 1.4 4.766 1.956 1 93.31 41 GLU B CA 1
ATOM 975 C C . GLU B 1 41 ? 1.023 3.506 1.18 1 93.31 41 GLU B C 1
ATOM 977 O O . GLU B 1 41 ? 1.75 3.088 0.276 1 93.31 41 GLU B O 1
ATOM 982 N N . SER B 1 42 ? -0.116 2.945 1.453 1 95 42 SER B N 1
ATOM 983 C CA . SER B 1 42 ? -0.611 1.768 0.746 1 95 42 SER B CA 1
ATOM 984 C C . SER B 1 42 ? -0.792 2.053 -0.741 1 95 42 SER B C 1
ATOM 986 O O . SER B 1 42 ? -0.313 1.294 -1.587 1 95 42 SER B O 1
ATOM 988 N N . LEU B 1 43 ? -1.387 3.133 -1.027 1 96.06 43 LEU B N 1
ATOM 989 C CA . LEU B 1 43 ? -1.729 3.441 -2.412 1 96.06 43 LEU B CA 1
ATOM 990 C C . LEU B 1 43 ? -0.506 3.926 -3.18 1 96.06 43 LEU B C 1
ATOM 992 O O . LEU B 1 43 ? -0.414 3.736 -4.395 1 96.06 43 LEU B O 1
ATOM 996 N N . SER B 1 44 ? 0.402 4.531 -2.482 1 93.31 44 SER B N 1
ATOM 997 C CA . SER B 1 44 ? 1.59 5.035 -3.162 1 93.31 44 SER B CA 1
ATOM 998 C C . SER B 1 44 ? 2.375 3.906 -3.818 1 93.31 44 SER B C 1
ATOM 1000 O O . SER B 1 44 ? 3.113 4.133 -4.781 1 93.31 44 SER B O 1
ATOM 1002 N N . ALA B 1 45 ? 2.154 2.658 -3.314 1 90.88 45 ALA B N 1
ATOM 1003 C CA . ALA B 1 45 ? 2.848 1.48 -3.83 1 90.88 45 ALA B CA 1
ATOM 1004 C C . ALA B 1 45 ? 2.475 1.217 -5.285 1 90.88 45 ALA B C 1
ATOM 1006 O O . ALA B 1 45 ? 3.211 0.546 -6.012 1 90.88 45 ALA B O 1
ATOM 1007 N N . PHE B 1 46 ? 1.386 1.776 -5.719 1 91.56 46 PHE B N 1
ATOM 1008 C CA . PHE B 1 46 ? 0.885 1.502 -7.062 1 91.56 46 PHE B CA 1
ATOM 1009 C C . PHE B 1 46 ? 1.387 2.545 -8.055 1 91.56 46 PHE B C 1
ATOM 1011 O O . PHE B 1 46 ? 1.272 2.361 -9.266 1 91.56 46 PHE B O 1
ATOM 1018 N N . SER B 1 47 ? 1.904 3.58 -7.551 1 89.88 47 SER B N 1
ATOM 1019 C CA . SER B 1 47 ? 2.406 4.652 -8.406 1 89.88 47 SER B CA 1
ATOM 1020 C C . SER B 1 47 ? 3.9 4.492 -8.672 1 89.88 47 SER B C 1
ATOM 1022 O O . SER B 1 47 ? 4.719 4.703 -7.77 1 89.88 47 SER B O 1
ATOM 1024 N N . PRO B 1 48 ? 4.309 4.234 -9.812 1 83.06 48 PRO B N 1
ATOM 1025 C CA . PRO B 1 48 ? 5.73 4.062 -10.117 1 83.06 48 PRO B CA 1
ATOM 1026 C C . PRO B 1 48 ? 6.566 5.285 -9.766 1 83.06 48 PRO B C 1
ATOM 1028 O O . PRO B 1 48 ? 7.719 5.152 -9.352 1 83.06 48 PRO B O 1
ATOM 1031 N N . TYR B 1 49 ? 5.996 6.449 -9.93 1 85.81 49 TYR B N 1
ATOM 1032 C CA . TYR B 1 49 ? 6.707 7.691 -9.633 1 85.81 49 TYR B CA 1
ATOM 1033 C C . TYR B 1 49 ? 7 7.816 -8.148 1 85.81 49 TYR B C 1
ATOM 1035 O O . TYR B 1 49 ? 8.133 8.086 -7.75 1 85.81 49 TYR B O 1
ATOM 1043 N N . TYR B 1 50 ? 6.148 7.508 -7.348 1 86 50 TYR B N 1
ATOM 1044 C CA . TYR B 1 50 ? 6.266 7.812 -5.926 1 86 50 TYR B CA 1
ATOM 1045 C C . TYR B 1 50 ? 6.988 6.691 -5.188 1 86 50 TYR B C 1
ATOM 1047 O O . TYR B 1 50 ? 7.273 6.809 -3.994 1 86 50 TYR B O 1
ATOM 1055 N N . LYS B 1 51 ? 7.32 5.66 -5.887 1 79.31 51 LYS B N 1
ATOM 1056 C CA . LYS B 1 51 ? 8.062 4.559 -5.289 1 79.31 51 LYS B CA 1
ATOM 1057 C C . LYS B 1 51 ? 9.562 4.844 -5.289 1 79.31 51 LYS B C 1
ATOM 1059 O O . LYS B 1 51 ? 10.336 4.113 -4.668 1 79.31 51 LYS B O 1
ATOM 1064 N N . THR B 1 52 ? 9.914 5.852 -5.84 1 78.94 52 THR B N 1
ATOM 1065 C CA . THR B 1 52 ? 11.344 6.102 -5.984 1 78.94 52 THR B CA 1
ATOM 1066 C C . THR B 1 52 ? 11.844 7.043 -4.891 1 78.94 52 THR B C 1
ATOM 1068 O O . THR B 1 52 ? 11.102 7.922 -4.438 1 78.94 52 THR B O 1
ATOM 1071 N N . PRO B 1 53 ? 13.109 6.82 -4.543 1 79.38 53 PRO B N 1
ATOM 1072 C CA . PRO B 1 53 ? 13.688 7.73 -3.549 1 79.38 53 PRO B CA 1
ATOM 1073 C C . PRO B 1 53 ? 13.688 9.188 -4.012 1 79.38 53 PRO B C 1
ATOM 1075 O O . PRO B 1 53 ? 13.578 10.094 -3.188 1 79.38 53 PRO B O 1
ATOM 1078 N N . GLU B 1 54 ? 13.781 9.398 -5.242 1 83.38 54 GLU B N 1
ATOM 1079 C CA . GLU B 1 54 ? 13.852 10.75 -5.809 1 83.38 54 GLU B CA 1
ATOM 1080 C C . GLU B 1 54 ? 12.531 11.492 -5.637 1 83.38 54 GLU B C 1
ATOM 1082 O O . GLU B 1 54 ? 12.5 12.719 -5.652 1 83.38 54 GLU B O 1
ATOM 1087 N N . ALA B 1 55 ? 11.516 10.734 -5.422 1 86.12 55 ALA B N 1
ATOM 1088 C CA . ALA B 1 55 ? 10.188 11.344 -5.348 1 86.12 55 ALA B CA 1
ATOM 1089 C C . ALA B 1 55 ? 9.781 11.594 -3.9 1 86.12 55 ALA B C 1
ATOM 1091 O O . ALA B 1 55 ? 8.633 11.945 -3.625 1 86.12 55 ALA B O 1
ATOM 1092 N N . GLU B 1 56 ? 10.695 11.453 -3.033 1 84.12 56 GLU B N 1
ATOM 1093 C CA . GLU B 1 56 ? 10.367 11.531 -1.612 1 84.12 56 GLU B CA 1
ATOM 1094 C C . GLU B 1 56 ? 9.805 12.906 -1.256 1 84.12 56 GLU B C 1
ATOM 1096 O O . GLU B 1 56 ? 8.836 13.008 -0.5 1 84.12 56 GLU B O 1
ATOM 1101 N N . TYR B 1 57 ? 10.461 13.961 -1.744 1 87.25 57 TYR B N 1
ATOM 1102 C CA . TYR B 1 57 ? 9.969 15.312 -1.478 1 87.25 57 TYR B CA 1
ATOM 1103 C C . TYR B 1 57 ? 8.57 15.5 -2.047 1 87.25 57 TYR B C 1
ATOM 1105 O O . TYR B 1 57 ? 7.672 16 -1.357 1 87.25 57 TYR B O 1
ATOM 1113 N N . ASP B 1 58 ? 8.367 15.055 -3.291 1 90.75 58 ASP B N 1
ATOM 1114 C CA . ASP B 1 58 ? 7.055 15.164 -3.928 1 90.75 58 ASP B CA 1
ATOM 1115 C C . ASP B 1 58 ? 6 14.375 -3.15 1 90.75 58 ASP B C 1
ATOM 1117 O O . ASP B 1 58 ? 4.844 14.789 -3.07 1 90.75 58 ASP B O 1
ATOM 1121 N N . LYS B 1 59 ? 6.383 13.32 -2.639 1 91.56 59 LYS B N 1
ATOM 1122 C CA . LYS B 1 59 ? 5.473 12.492 -1.855 1 91.56 59 LYS B CA 1
ATOM 1123 C C . LYS B 1 59 ? 5.035 13.203 -0.582 1 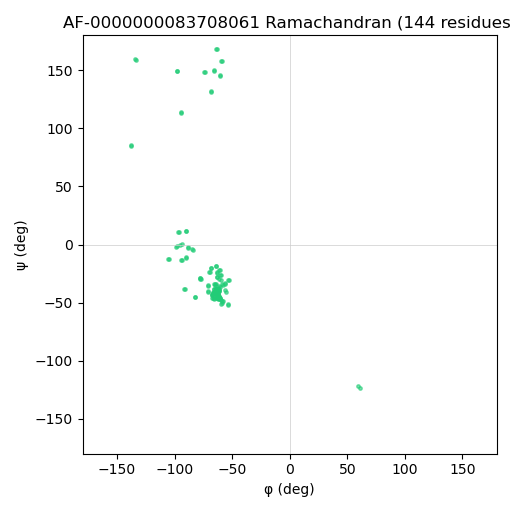91.56 59 LYS B C 1
ATOM 1125 O O . LYS B 1 59 ? 3.859 13.164 -0.213 1 91.56 59 LYS B O 1
ATOM 1130 N N . CYS B 1 60 ? 5.957 13.844 0.054 1 90.12 60 CYS B N 1
ATOM 1131 C CA . CYS B 1 60 ? 5.641 14.609 1.255 1 90.12 60 CYS B CA 1
ATOM 1132 C C . CYS B 1 60 ? 4.691 15.758 0.934 1 90.12 60 CYS B C 1
ATOM 1134 O O . CYS B 1 60 ? 3.727 15.992 1.664 1 90.12 60 CYS B O 1
ATOM 1136 N N . VAL B 1 61 ? 4.996 16.391 -0.134 1 92.06 61 VAL B N 1
ATOM 1137 C CA . VAL B 1 61 ? 4.164 17.516 -0.555 1 92.06 61 VAL B CA 1
ATOM 1138 C C . VAL B 1 61 ? 2.748 17.016 -0.847 1 92.06 61 VAL B C 1
ATOM 1140 O O . VAL B 1 61 ? 1.771 17.641 -0.42 1 92.06 61 VAL B O 1
ATOM 1143 N N . LYS B 1 62 ? 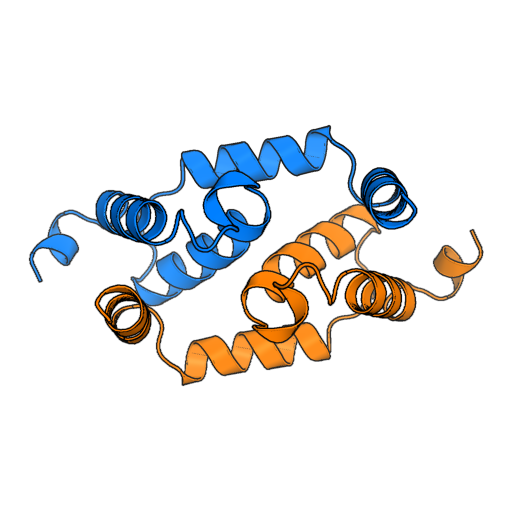2.643 15.977 -1.551 1 94.69 62 LYS B N 1
ATOM 1144 C CA . LYS B 1 62 ? 1.329 15.414 -1.856 1 94.69 62 LYS B CA 1
ATOM 1145 C C . LYS B 1 62 ? 0.583 15.039 -0.581 1 94.69 62 LYS B C 1
ATOM 1147 O O . LYS B 1 62 ? -0.625 15.258 -0.472 1 94.69 62 LYS B O 1
ATOM 1152 N N . PHE B 1 63 ? 1.25 14.367 0.294 1 94.56 63 PHE B N 1
ATOM 1153 C CA . PHE B 1 63 ? 0.636 14 1.565 1 94.56 63 PHE B CA 1
ATOM 1154 C C . PHE B 1 63 ? 0.07 15.227 2.268 1 94.56 63 PHE B C 1
ATOM 1156 O O . PHE B 1 63 ? -1.095 15.234 2.674 1 94.56 63 PHE B O 1
ATOM 1163 N N . GLU B 1 64 ? 0.882 16.219 2.402 1 93.31 64 GLU B N 1
ATOM 1164 C CA . GLU B 1 64 ? 0.485 17.438 3.113 1 93.31 64 GLU B CA 1
ATOM 1165 C C . GLU B 1 64 ? -0.679 18.125 2.414 1 93.31 64 GLU B C 1
ATOM 1167 O O . GLU B 1 64 ? -1.562 18.688 3.072 1 93.31 64 GLU B O 1
ATOM 1172 N N . SER B 1 65 ? -0.625 18.109 1.113 1 95.06 65 SER B N 1
ATOM 1173 C CA . SER B 1 65 ? -1.672 18.75 0.329 1 95.06 65 SER B CA 1
ATOM 1174 C C . SER B 1 65 ? -3.023 18.094 0.553 1 95.06 65 SER B C 1
ATOM 1176 O O . SER B 1 65 ? -4.07 18.688 0.318 1 95.06 65 SER B O 1
ATOM 1178 N N . GLY B 1 66 ? -3.008 16.891 0.947 1 96.38 66 GLY B N 1
ATOM 1179 C CA . GLY B 1 66 ? -4.242 16.141 1.137 1 96.38 66 GLY B CA 1
ATOM 1180 C C . GLY B 1 66 ? -4.797 16.266 2.545 1 96.38 66 GLY B C 1
ATOM 1181 O O . GLY B 1 66 ? -5.922 15.828 2.811 1 96.38 66 GLY B O 1
ATOM 1182 N N . LEU B 1 67 ? -4.008 16.797 3.438 1 95.31 67 LEU B N 1
ATOM 1183 C CA . LEU B 1 67 ? -4.457 16.969 4.812 1 95.31 67 LEU B CA 1
ATOM 1184 C C . LEU B 1 67 ? -5.598 17.984 4.883 1 95.31 67 LEU B C 1
ATOM 1186 O O . LEU B 1 67 ? -5.648 18.922 4.09 1 95.31 67 LEU B O 1
ATOM 1190 N N . ARG B 1 68 ? -6.426 17.734 5.875 1 95.44 68 ARG B N 1
ATOM 1191 C CA . ARG B 1 68 ? -7.43 18.75 6.141 1 95.44 68 ARG B CA 1
ATOM 1192 C C . ARG B 1 68 ? -6.773 20.078 6.508 1 95.44 68 ARG B C 1
ATOM 1194 O O . ARG B 1 68 ? -5.777 20.109 7.234 1 95.44 68 ARG B O 1
ATOM 1201 N N . PRO B 1 69 ? -7.445 21.156 6.066 1 92.38 69 PRO B N 1
ATOM 1202 C CA . PRO B 1 69 ? -6.875 22.469 6.348 1 92.38 69 PRO B CA 1
ATOM 1203 C C . PRO B 1 69 ? -6.637 22.703 7.84 1 92.38 69 PRO B C 1
ATOM 1205 O O . PRO B 1 69 ? -5.648 23.344 8.219 1 92.38 69 PRO B O 1
ATOM 1208 N N . GLU B 1 70 ? -7.434 22.188 8.664 1 91.75 70 GLU B N 1
ATOM 1209 C CA . GLU B 1 70 ? -7.344 22.406 10.109 1 91.75 70 GLU B CA 1
ATOM 1210 C C . GLU B 1 70 ? -6.129 21.703 10.695 1 91.75 70 GLU B C 1
ATOM 1212 O O . GLU B 1 70 ? -5.664 22.062 11.781 1 91.75 70 GLU B O 1
ATOM 1217 N N . VAL B 1 71 ? -5.641 20.703 10.047 1 85.94 71 VAL B N 1
ATOM 1218 C CA . VAL B 1 71 ? -4.516 19.906 10.531 1 85.94 71 VAL B CA 1
ATOM 1219 C C . VAL B 1 71 ? -3.205 20.5 10.016 1 85.94 71 VAL B C 1
ATOM 1221 O O . VAL B 1 71 ? -2.162 20.391 10.664 1 85.94 71 VAL B O 1
ATOM 1224 N N . LYS B 1 72 ? -3.176 20.969 8.805 1 81.31 72 LYS B N 1
ATOM 1225 C CA . LYS B 1 72 ? -1.989 21.531 8.172 1 81.31 72 LYS B CA 1
ATOM 1226 C C . LYS B 1 72 ? -1.37 22.625 9.031 1 81.31 72 LYS B C 1
ATOM 1228 O O . LYS B 1 72 ? -0.153 22.812 9.016 1 81.31 72 LYS B O 1
ATOM 1233 N N . HIS B 1 73 ? -2.125 23.281 9.742 1 71.25 73 HIS B N 1
ATOM 1234 C CA . HIS B 1 73 ? -1.654 24.422 10.508 1 71.25 73 HIS B CA 1
ATOM 1235 C C . HIS B 1 73 ? -1.193 24.016 11.898 1 71.25 73 HIS B C 1
ATOM 1237 O O . HIS B 1 73 ? -0.884 24.859 12.742 1 71.25 73 HIS B O 1
ATOM 1243 N N . LEU B 1 74 ? -1.129 22.719 11.898 1 58 74 LEU B N 1
ATOM 1244 C CA . LEU B 1 74 ? -0.641 22.344 13.227 1 58 74 LEU B CA 1
ATOM 1245 C C . LEU B 1 74 ? 0.865 22.109 13.203 1 58 74 LEU B C 1
ATOM 1247 O O . LEU B 1 74 ? 1.401 21.594 12.227 1 58 74 LEU B O 1
#

InterPro domains:
  IPR005162 Retrotransposon-derived protein PEG10, N-terminal capsid-like domain [PF03732] (2-68)

Sequence (148 aa):
MFKREFWVKYFPADVRNRKVVEFLELKQGNMTVAEYAVKFESLSAFSPYYKTPEAEYDKCVKFESGLRPEVKHLMFKREFWVKYFPADVRNRKVVEFLELKQGNMTVAEYAVKFESLSAFSPYYKTPEAEYDKCVKFESGLRPEVKHL

Foldseek 3Di:
DVVVVVCCVVPPPVNLVVLQVCQQPDACPPHDLVVSVVSNVVSLVSPPQCPDPVCVVVSVVSSLVRYDPVVNVD/DVVVVVCCVVPPPVNLVVLQVCLQPDACPPHDLVVSVVSNVVSLVSPPQSPDPVCVVVSVVSSLVRYDPVVNVD

pLDDT: mean 87.86, std 11.2, range [41.38, 98.0]

Radius of gyration: 15.87 Å; Cα contacts (8 Å, |Δi|>4): 131; chains: 2; bounding box: 30×50×34 Å